Protein AF-A0AA43A3B2-F1 (afdb_monomer)

Radius of gyration: 17.25 Å; Cα contacts (8 Å, |Δi|>4): 332; chains: 1; bounding box: 50×29×42 Å

Mean predicted aligned error: 6.2 Å

Structure (mmCIF, N/CA/C/O backbone):
data_AF-A0AA43A3B2-F1
#
_entry.id   AF-A0AA43A3B2-F1
#
loop_
_atom_site.group_PDB
_atom_site.id
_atom_site.type_symbol
_atom_site.label_atom_id
_atom_site.label_alt_id
_atom_site.label_comp_id
_atom_site.label_asym_id
_atom_site.label_entity_id
_atom_site.label_seq_id
_atom_site.pdbx_PDB_ins_code
_atom_site.Cartn_x
_atom_site.Cartn_y
_atom_site.Cartn_z
_atom_site.occupancy
_atom_site.B_iso_or_equiv
_atom_site.auth_seq_id
_atom_site.auth_comp_id
_atom_site.auth_asym_id
_atom_site.auth_atom_id
_atom_site.pdbx_PDB_model_num
ATOM 1 N N . LYS A 1 1 ? -29.083 -16.535 8.746 1.00 49.34 1 LYS A N 1
ATOM 2 C CA . LYS A 1 1 ? -28.218 -15.503 8.117 1.00 49.34 1 LYS A CA 1
ATOM 3 C C . LYS A 1 1 ? -28.732 -14.129 8.535 1.00 49.34 1 LYS A C 1
ATOM 5 O O . LYS A 1 1 ? -29.781 -13.732 8.054 1.00 49.34 1 LYS A O 1
ATOM 10 N N . THR A 1 2 ? -28.050 -13.430 9.438 1.00 56.34 2 THR A N 1
ATOM 11 C CA . THR A 1 2 ? -28.394 -12.053 9.823 1.00 56.34 2 THR A CA 1
ATOM 12 C C . THR A 1 2 ? -27.597 -11.095 8.936 1.00 56.34 2 THR A C 1
ATOM 14 O O . THR A 1 2 ? -26.404 -10.878 9.128 1.00 56.34 2 THR A O 1
ATOM 17 N N . GLY A 1 3 ? -28.214 -10.588 7.870 1.00 60.50 3 GLY A N 1
ATOM 18 C CA . GLY A 1 3 ? -27.597 -9.538 7.061 1.00 60.50 3 GLY A CA 1
ATOM 19 C C . GLY A 1 3 ? -27.751 -8.197 7.771 1.00 60.50 3 GLY A C 1
ATOM 20 O O . GLY A 1 3 ? -28.868 -7.704 7.878 1.00 60.50 3 GLY A O 1
ATOM 21 N N . LYS A 1 4 ? -26.659 -7.600 8.259 1.00 71.94 4 LYS A N 1
ATOM 22 C CA . LYS A 1 4 ? -26.672 -6.201 8.709 1.00 71.94 4 LYS A CA 1
ATOM 23 C C . LYS A 1 4 ? -26.619 -5.310 7.468 1.00 71.94 4 LYS A C 1
ATOM 25 O O . LYS A 1 4 ? -25.651 -5.386 6.712 1.00 71.94 4 LYS A O 1
ATOM 30 N N . LYS A 1 5 ? -27.653 -4.494 7.242 1.00 74.88 5 LYS A N 1
ATOM 31 C CA . LYS A 1 5 ? -27.629 -3.460 6.200 1.00 74.88 5 LYS A CA 1
ATOM 32 C C . LYS A 1 5 ? -26.581 -2.419 6.594 1.00 74.88 5 LYS A C 1
ATOM 34 O O . LYS A 1 5 ? -26.617 -1.908 7.711 1.00 74.88 5 LYS A O 1
ATOM 39 N N . VAL A 1 6 ? -25.650 -2.142 5.691 1.00 71.94 6 VAL A N 1
ATOM 40 C CA . VAL A 1 6 ? -24.691 -1.043 5.817 1.00 71.94 6 VAL A CA 1
ATOM 41 C C . VAL A 1 6 ? -25.064 -0.034 4.745 1.00 71.94 6 VAL A C 1
ATOM 43 O O . VAL A 1 6 ? -25.2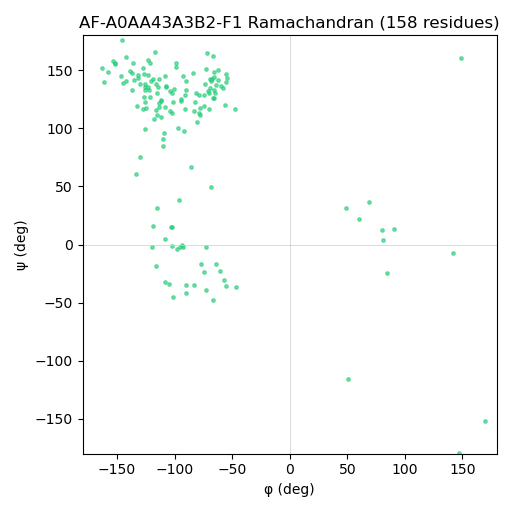08 -0.397 3.581 1.00 71.94 6 VAL A O 1
ATOM 46 N N . SER A 1 7 ? -25.296 1.205 5.157 1.00 77.31 7 SER A N 1
ATOM 47 C CA . SER A 1 7 ? -25.580 2.325 4.269 1.00 77.31 7 SER A CA 1
ATOM 48 C C . SER A 1 7 ? -24.520 3.386 4.478 1.00 77.31 7 SER A C 1
ATOM 50 O O . SER A 1 7 ? -24.104 3.640 5.608 1.00 77.31 7 SER A O 1
ATOM 52 N N . VAL A 1 8 ? -24.111 3.998 3.381 1.00 77.31 8 VAL A N 1
ATOM 53 C CA . VAL A 1 8 ? -23.229 5.153 3.394 1.00 77.31 8 VAL A CA 1
ATOM 54 C C . VAL A 1 8 ? -24.120 6.396 3.436 1.00 77.31 8 VAL A C 1
ATOM 56 O O . VAL A 1 8 ? -25.070 6.449 2.651 1.00 77.31 8 VAL A O 1
ATOM 59 N N . PRO A 1 9 ? -23.900 7.338 4.371 1.00 78.81 9 PRO A N 1
ATOM 60 C CA . PRO A 1 9 ? -24.652 8.587 4.404 1.00 78.81 9 PRO A CA 1
ATOM 61 C C . PRO A 1 9 ? -24.553 9.334 3.073 1.00 78.81 9 PRO A C 1
ATOM 63 O O . PRO A 1 9 ? -23.527 9.286 2.396 1.00 78.81 9 PRO A O 1
ATOM 66 N N . GLU A 1 10 ? -25.619 10.035 2.707 1.00 81.00 10 GLU A N 1
ATOM 67 C CA . GLU A 1 10 ? -25.630 10.880 1.516 1.00 81.00 10 GLU A CA 1
ATOM 68 C C . GLU A 1 10 ? -24.542 11.967 1.625 1.00 81.00 10 GLU A C 1
ATOM 70 O O . GLU A 1 10 ? -24.336 12.539 2.696 1.00 81.00 10 GLU A O 1
ATOM 75 N N . GLY A 1 11 ? -23.801 12.203 0.538 1.00 79.44 11 GLY A N 1
ATOM 76 C CA . GLY A 1 11 ? -22.656 13.125 0.521 1.00 79.44 11 GLY A CA 1
ATOM 77 C C . GLY A 1 11 ? -21.339 12.554 1.065 1.00 79.44 11 GLY A C 1
ATOM 78 O O . GLY A 1 11 ? -20.353 13.284 1.132 1.00 79.44 11 GLY A O 1
ATOM 79 N N . PHE A 1 12 ? -21.291 11.270 1.437 1.00 80.12 12 PHE A N 1
ATOM 80 C CA . PHE A 1 12 ? -20.046 10.583 1.782 1.00 80.12 12 PHE A CA 1
ATOM 81 C C . PHE A 1 12 ? -19.575 9.704 0.619 1.00 80.12 12 PHE A C 1
ATOM 83 O O . PHE A 1 12 ? -20.290 8.796 0.196 1.00 80.12 12 PHE A O 1
ATOM 90 N N . GLU A 1 13 ? -18.355 9.938 0.135 1.00 83.44 13 GLU A N 1
ATOM 91 C CA . GLU A 1 13 ? -17.697 9.085 -0.858 1.00 83.44 13 GLU A CA 1
ATOM 92 C C . GLU A 1 13 ? -16.750 8.110 -0.142 1.00 83.44 13 GLU A C 1
ATOM 94 O O . GLU A 1 13 ? -15.662 8.496 0.293 1.00 83.44 13 GLU A O 1
ATOM 99 N N . PRO A 1 14 ? -17.155 6.844 0.059 1.00 86.19 14 PRO A N 1
ATOM 100 C CA . PRO A 1 14 ? -16.329 5.882 0.765 1.00 86.19 14 PRO A CA 1
ATOM 101 C C . PRO A 1 14 ? -15.170 5.444 -0.133 1.00 86.19 14 PRO A C 1
ATOM 103 O O . PRO A 1 14 ? -15.372 5.123 -1.301 1.00 86.19 14 PRO A O 1
ATOM 106 N N . LEU A 1 15 ? -13.970 5.327 0.437 1.00 87.25 15 LEU A N 1
ATOM 107 C CA . LEU A 1 15 ? -12.845 4.711 -0.275 1.00 87.25 15 LEU A CA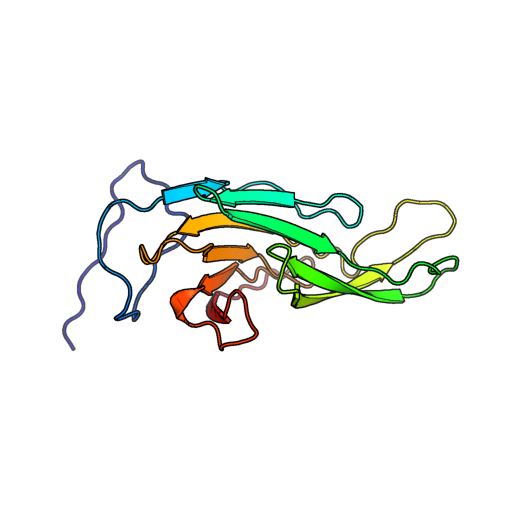 1
ATOM 108 C C . LEU A 1 15 ? -13.097 3.217 -0.503 1.00 87.25 15 LEU A C 1
ATOM 110 O O . LEU A 1 15 ? -12.927 2.710 -1.607 1.00 87.25 15 LEU A O 1
ATOM 114 N N . VAL A 1 16 ? -13.519 2.511 0.551 1.00 88.75 16 VAL A N 1
ATOM 115 C CA . VAL A 1 16 ? -13.819 1.074 0.539 1.00 88.75 16 VAL A CA 1
ATOM 116 C C . VAL A 1 16 ? -14.881 0.724 1.578 1.00 88.75 16 VAL A C 1
ATOM 118 O O . VAL A 1 16 ? -15.032 1.401 2.595 1.00 88.75 16 VAL A O 1
ATOM 121 N N . LEU A 1 17 ? -15.586 -0.386 1.348 1.00 89.31 17 LEU A N 1
ATOM 122 C CA . LEU A 1 17 ? -16.454 -1.028 2.333 1.00 89.31 17 LEU A CA 1
ATOM 123 C C . LEU A 1 17 ? -15.842 -2.367 2.743 1.00 89.31 17 LEU A C 1
ATOM 125 O O . LEU A 1 17 ? -15.599 -3.230 1.901 1.00 89.31 17 LEU A O 1
ATOM 129 N N . LEU A 1 18 ? -15.612 -2.548 4.042 1.00 89.88 18 LEU A N 1
ATOM 130 C CA . LEU A 1 18 ? -14.961 -3.738 4.588 1.00 89.88 18 LEU A CA 1
ATOM 131 C C . LEU A 1 18 ? -15.956 -4.615 5.346 1.00 89.88 18 LEU A C 1
ATOM 133 O O . LEU A 1 18 ? -16.868 -4.132 6.020 1.00 89.88 18 LEU A O 1
ATOM 137 N N . ARG A 1 19 ? -15.766 -5.934 5.257 1.00 87.94 19 ARG A N 1
ATOM 138 C CA . ARG A 1 19 ? -16.566 -6.928 5.976 1.00 87.94 19 ARG A CA 1
ATOM 139 C C . ARG A 1 19 ? -15.707 -8.133 6.338 1.00 87.94 19 ARG A C 1
ATOM 141 O O . ARG A 1 19 ? -14.896 -8.569 5.535 1.00 87.94 19 ARG A O 1
ATOM 148 N N . GLY A 1 20 ? -15.980 -8.726 7.501 1.00 87.44 20 GLY A N 1
ATOM 149 C CA . GLY A 1 20 ? -15.433 -10.037 7.873 1.00 87.44 20 GLY A CA 1
ATOM 150 C C . GLY A 1 20 ? -14.106 -9.994 8.625 1.00 87.44 20 GLY A C 1
ATOM 151 O O . GLY A 1 20 ? -13.483 -11.035 8.780 1.00 87.44 20 GLY A O 1
ATOM 152 N N . PHE A 1 21 ? -13.700 -8.825 9.118 1.00 90.00 21 PHE A N 1
ATOM 153 C CA . PHE A 1 21 ? -12.494 -8.662 9.925 1.00 90.00 21 PHE A CA 1
ATOM 154 C C . PHE A 1 21 ? -12.858 -8.541 11.402 1.00 90.00 21 PHE A C 1
ATOM 156 O O . PHE A 1 21 ? -13.490 -7.566 11.799 1.00 90.00 21 PHE A O 1
ATOM 163 N N . SER A 1 22 ? -12.481 -9.531 12.210 1.00 89.88 22 SER A N 1
ATOM 164 C CA . SER A 1 22 ? -12.737 -9.533 13.658 1.00 89.88 22 SER A CA 1
ATOM 165 C C . SER A 1 22 ? -11.823 -8.584 14.431 1.00 89.88 22 SER A C 1
ATOM 167 O O . SER A 1 22 ? -12.174 -8.165 15.526 1.00 89.88 22 SER A O 1
ATOM 169 N N . GLN A 1 23 ? -10.659 -8.257 13.870 1.00 87.56 23 GLN A N 1
ATOM 170 C CA . GLN A 1 23 ? -9.707 -7.304 14.435 1.00 87.56 23 GLN A CA 1
ATOM 171 C C . GLN A 1 23 ? -10.124 -5.840 14.220 1.00 87.56 23 GLN A C 1
ATOM 173 O O . GLN A 1 23 ? -9.631 -4.961 14.914 1.00 87.56 23 GLN A O 1
ATOM 178 N N . LEU A 1 24 ? -11.050 -5.567 13.291 1.00 92.50 24 LEU A N 1
ATOM 179 C CA . LEU A 1 24 ? -11.519 -4.209 13.019 1.00 92.50 24 LEU A CA 1
ATOM 180 C C . LEU A 1 24 ? -12.721 -3.861 13.892 1.00 92.50 24 LEU A C 1
ATOM 182 O O . LEU A 1 24 ? -13.703 -4.602 13.954 1.00 92.50 24 LEU A O 1
ATOM 186 N N . SER A 1 25 ? -12.670 -2.679 14.501 1.00 91.00 25 SER A N 1
ATOM 187 C CA . SER A 1 25 ? -13.763 -2.131 15.307 1.00 91.00 25 SER A CA 1
ATOM 188 C C . SER A 1 25 ? -14.199 -0.759 14.782 1.00 91.00 25 SER A C 1
ATOM 190 O O . SER A 1 25 ? -13.332 0.082 14.518 1.00 91.00 25 SER A O 1
ATOM 192 N N . PRO A 1 26 ? -15.516 -0.487 14.663 1.00 89.31 26 PRO A N 1
ATOM 193 C CA . PRO A 1 26 ? -16.016 0.814 14.222 1.00 89.31 26 PRO A CA 1
ATOM 194 C C . PRO A 1 26 ? -15.469 1.977 15.057 1.00 89.31 26 PRO A C 1
ATOM 196 O O . PRO A 1 26 ? -15.320 1.853 16.270 1.00 89.31 26 PRO A O 1
ATOM 199 N N . GLY A 1 27 ? -15.208 3.111 14.408 1.00 89.81 27 GLY A N 1
ATOM 200 C CA . GLY A 1 27 ? -14.739 4.339 15.052 1.00 89.81 27 GLY A CA 1
ATOM 201 C C . GLY A 1 27 ? -13.794 5.137 14.149 1.00 89.81 27 GLY A C 1
ATOM 202 O O . GLY A 1 27 ? -13.511 4.691 13.034 1.00 89.81 27 GLY A O 1
ATOM 203 N N . PRO A 1 28 ? -13.282 6.287 14.617 1.00 91.38 28 PRO A N 1
ATOM 204 C CA . PRO A 1 28 ? -12.282 7.057 13.884 1.00 91.38 28 PRO A CA 1
ATOM 205 C C . PRO A 1 28 ? -10.998 6.242 13.697 1.00 91.38 28 PRO A C 1
ATOM 207 O O . PRO A 1 28 ? -10.674 5.383 14.522 1.00 91.38 28 PRO A O 1
ATOM 210 N N . VAL A 1 29 ? -10.286 6.504 12.608 1.00 93.31 29 VAL A N 1
ATOM 211 C CA . VAL A 1 29 ? -9.005 5.868 12.276 1.00 93.31 29 VAL A CA 1
ATOM 212 C C . VAL A 1 29 ? -8.012 6.946 11.883 1.00 93.31 29 VAL A C 1
ATOM 214 O O . VAL A 1 29 ? -8.402 7.972 11.315 1.00 93.31 29 VAL A O 1
ATOM 217 N N . LEU A 1 30 ? -6.740 6.738 12.207 1.00 94.88 30 LEU A N 1
ATOM 218 C CA . LEU A 1 30 ? -5.692 7.685 11.852 1.00 94.88 30 LEU A CA 1
ATOM 219 C C . LEU A 1 30 ? -5.414 7.562 10.354 1.00 94.88 30 LEU A C 1
ATOM 221 O O . LEU A 1 30 ? -5.214 6.466 9.843 1.00 94.88 30 LEU A O 1
ATOM 225 N N . THR A 1 31 ? -5.432 8.686 9.643 1.00 94.31 31 THR A N 1
ATOM 226 C CA . THR A 1 31 ? -5.126 8.764 8.211 1.00 94.31 31 THR A CA 1
ATOM 227 C C . THR A 1 31 ? -3.960 9.715 8.020 1.00 94.31 31 THR A C 1
ATOM 229 O O . THR A 1 31 ? -4.027 10.858 8.464 1.00 94.31 31 THR A O 1
ATOM 232 N N . ILE A 1 32 ? -2.916 9.253 7.336 1.00 94.38 32 ILE A N 1
ATOM 233 C CA . ILE A 1 32 ? -1.705 10.041 7.061 1.00 94.38 32 ILE A CA 1
ATOM 234 C C . ILE A 1 32 ? -1.504 10.300 5.563 1.00 94.38 32 ILE A C 1
ATOM 236 O O . ILE A 1 32 ? -0.790 11.224 5.184 1.00 94.38 32 ILE A O 1
ATOM 240 N N . ALA A 1 33 ? -2.163 9.522 4.699 1.00 88.81 33 ALA A N 1
ATOM 241 C CA . ALA A 1 33 ? -2.290 9.821 3.278 1.00 88.81 33 ALA A CA 1
ATOM 242 C C . ALA A 1 33 ? -3.661 9.376 2.749 1.00 88.81 33 ALA A C 1
ATOM 244 O O . ALA A 1 33 ? -4.158 8.303 3.091 1.00 88.81 33 ALA A O 1
ATOM 245 N N . SER A 1 34 ? -4.256 10.204 1.896 1.00 74.31 34 SER A N 1
ATOM 246 C CA . SER A 1 34 ? -5.552 9.993 1.241 1.00 74.31 34 SER A CA 1
ATOM 247 C C . SER A 1 34 ? -5.361 9.908 -0.292 1.00 74.31 34 SER A C 1
ATOM 249 O O . SER A 1 34 ? -4.255 10.184 -0.771 1.00 74.31 34 SER A O 1
ATOM 251 N N . PRO A 1 35 ? -6.353 9.427 -1.071 1.00 76.12 35 PRO A N 1
ATOM 252 C CA . PRO A 1 35 ? -6.105 8.872 -2.402 1.00 76.12 35 PRO A CA 1
ATOM 253 C C . PRO A 1 35 ? -5.609 9.911 -3.401 1.00 76.12 35 PRO A C 1
ATOM 255 O O . PRO A 1 35 ? -6.046 11.060 -3.399 1.00 76.12 35 PRO A O 1
ATOM 258 N N . GLY A 1 36 ? -4.776 9.456 -4.338 1.00 68.06 36 GLY A N 1
ATOM 259 C CA . GLY A 1 36 ? -4.572 10.174 -5.599 1.00 68.06 36 GLY A CA 1
ATOM 260 C C . GLY A 1 36 ? -3.148 10.188 -6.131 1.00 68.06 36 GLY A C 1
ATOM 261 O O . GLY A 1 36 ? -2.944 10.616 -7.266 1.00 68.06 36 GLY A O 1
ATOM 262 N N . GLU A 1 37 ? -2.161 9.700 -5.377 1.00 78.56 37 GLU A N 1
ATOM 263 C CA . GLU A 1 37 ? -0.782 9.683 -5.864 1.00 78.56 37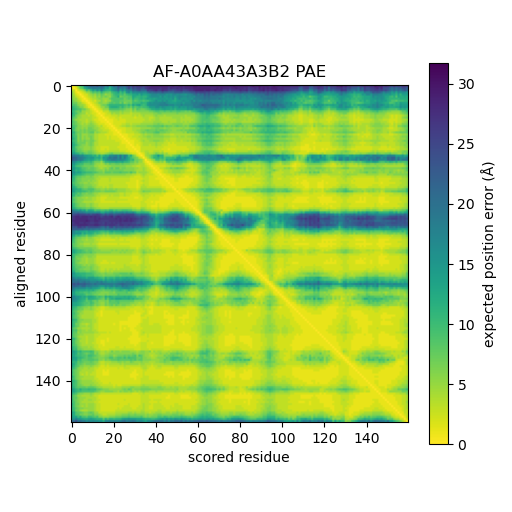 GLU A CA 1
ATOM 264 C C . GLU A 1 37 ? -0.465 8.364 -6.578 1.00 78.56 37 GLU A C 1
ATOM 266 O O . GLU A 1 37 ? -0.502 7.276 -5.994 1.00 78.56 37 GLU A O 1
ATOM 271 N N . SER A 1 38 ? -0.162 8.477 -7.874 1.00 85.56 38 SER A N 1
ATOM 272 C CA . SER A 1 38 ? 0.401 7.368 -8.644 1.00 85.56 38 SER A CA 1
ATOM 273 C C . SER A 1 38 ? 1.819 7.104 -8.167 1.00 85.56 38 SER A C 1
ATOM 275 O O . SER A 1 38 ? 2.606 8.037 -7.995 1.00 85.56 38 SER A O 1
ATOM 277 N N . LEU A 1 39 ? 2.144 5.832 -7.960 1.00 89.12 39 LEU A N 1
ATOM 278 C CA . LEU A 1 39 ? 3.498 5.437 -7.619 1.00 89.12 39 LEU A CA 1
ATOM 279 C C . LEU A 1 39 ? 4.384 5.611 -8.849 1.00 89.12 39 LEU A C 1
ATOM 281 O O . LEU A 1 39 ? 4.030 5.208 -9.956 1.00 89.12 39 LEU A O 1
ATOM 285 N N . ASN A 1 40 ? 5.534 6.246 -8.651 1.00 85.31 40 ASN A N 1
ATOM 286 C CA . ASN A 1 40 ? 6.485 6.527 -9.712 1.00 85.31 40 ASN A CA 1
ATOM 287 C C . ASN A 1 40 ? 7.771 5.748 -9.452 1.00 85.31 40 ASN A C 1
ATOM 289 O O . ASN A 1 40 ? 8.290 5.744 -8.340 1.00 85.31 40 ASN A O 1
ATOM 293 N N . ILE A 1 41 ? 8.305 5.137 -10.503 1.00 87.06 41 ILE A N 1
ATOM 294 C CA . ILE A 1 41 ? 9.507 4.298 -10.464 1.00 87.06 41 ILE A CA 1
ATOM 295 C C . ILE A 1 41 ? 10.707 5.042 -9.860 1.00 87.06 41 ILE A C 1
ATOM 297 O O . ILE A 1 41 ? 11.504 4.461 -9.135 1.00 87.06 41 ILE A O 1
ATOM 301 N N . MET A 1 42 ? 10.811 6.346 -10.122 1.00 83.19 42 MET A N 1
ATOM 302 C CA . MET A 1 42 ? 11.939 7.188 -9.721 1.00 83.19 42 MET A CA 1
ATOM 303 C C . MET A 1 42 ? 11.689 7.981 -8.436 1.00 83.19 42 MET A C 1
ATOM 305 O O . MET A 1 42 ? 12.574 8.712 -7.993 1.00 83.19 42 MET A O 1
ATOM 309 N N . ARG A 1 43 ? 10.482 7.909 -7.860 1.00 88.50 43 ARG A N 1
ATOM 310 C CA . ARG A 1 43 ? 10.112 8.702 -6.685 1.00 88.50 43 ARG A CA 1
ATOM 311 C C . ARG A 1 43 ? 9.571 7.800 -5.593 1.00 88.50 43 ARG A C 1
ATOM 313 O O . ARG A 1 43 ? 8.504 7.208 -5.729 1.00 88.50 43 ARG A O 1
ATOM 320 N N . SER A 1 44 ? 10.288 7.773 -4.482 1.00 92.88 44 SER A N 1
ATOM 321 C CA . SER A 1 44 ? 9.817 7.138 -3.266 1.00 92.88 44 SER A CA 1
ATOM 322 C C . SER A 1 44 ? 8.710 7.959 -2.598 1.00 92.88 44 SER A C 1
ATOM 324 O O . SER A 1 44 ? 8.640 9.188 -2.717 1.00 92.88 44 SER A O 1
ATOM 326 N N . LYS A 1 45 ? 7.831 7.263 -1.881 1.00 94.94 45 LYS A N 1
ATOM 327 C CA . LYS A 1 45 ? 6.775 7.838 -1.057 1.00 94.94 45 LYS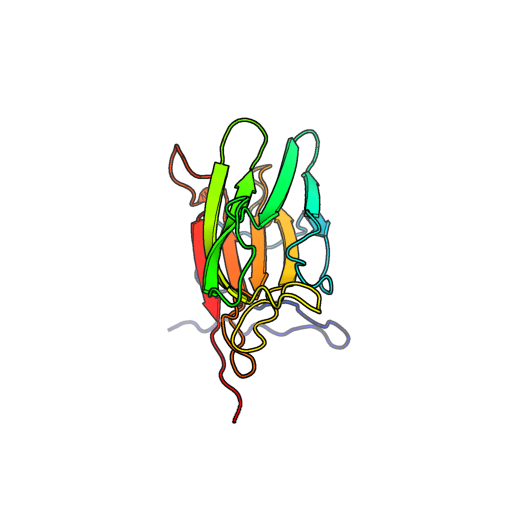 A CA 1
ATOM 328 C C . LYS A 1 45 ? 7.070 7.532 0.404 1.00 94.94 45 LYS A C 1
ATOM 330 O O . LYS A 1 45 ? 7.103 6.370 0.800 1.00 94.94 45 LYS A O 1
ATOM 335 N N . SER A 1 46 ? 7.265 8.579 1.196 1.00 95.50 46 SER A N 1
ATOM 336 C CA . SER A 1 46 ? 7.444 8.453 2.642 1.00 95.50 46 SER A CA 1
ATOM 337 C C . SER A 1 46 ? 6.115 8.593 3.374 1.00 95.50 46 SER A C 1
ATOM 339 O O . SER A 1 46 ? 5.263 9.398 2.985 1.00 95.50 46 SER A O 1
ATOM 341 N N . PHE A 1 47 ? 5.975 7.848 4.463 1.00 96.19 47 PHE A N 1
ATOM 342 C CA . PHE A 1 47 ? 4.873 7.948 5.407 1.00 96.19 47 PHE A CA 1
ATOM 343 C C . PHE A 1 47 ? 5.439 8.153 6.808 1.00 96.19 47 PHE A C 1
ATOM 345 O O . PHE A 1 47 ? 6.384 7.469 7.192 1.00 96.19 47 PHE A O 1
ATOM 352 N N . LEU A 1 48 ? 4.854 9.080 7.560 1.00 96.69 48 LEU A N 1
ATOM 353 C CA . LEU A 1 48 ? 5.148 9.274 8.973 1.00 96.69 48 LEU A CA 1
ATOM 354 C C . LEU A 1 48 ? 3.873 8.961 9.754 1.00 96.69 48 LEU A C 1
ATOM 356 O O . LEU A 1 48 ? 2.860 9.635 9.560 1.00 96.69 48 LEU A O 1
ATOM 360 N N . LEU A 1 49 ? 3.922 7.916 10.574 1.00 96.06 49 LEU A N 1
ATOM 361 C CA . LEU A 1 49 ? 2.848 7.516 11.477 1.00 96.06 49 LEU A CA 1
ATOM 362 C C . LEU A 1 49 ? 3.391 7.622 12.900 1.00 96.06 49 LEU A C 1
ATOM 364 O O . LEU A 1 49 ? 4.260 6.838 13.286 1.00 96.06 49 LEU A O 1
ATOM 368 N N . ASP A 1 50 ? 2.916 8.620 13.640 1.00 91.19 50 ASP A N 1
ATOM 369 C CA . ASP A 1 50 ? 3.505 9.043 14.912 1.00 91.19 50 ASP A CA 1
ATOM 370 C C . ASP A 1 50 ? 5.026 9.269 14.766 1.00 91.19 50 ASP A C 1
ATOM 372 O O . ASP A 1 50 ? 5.451 10.124 13.990 1.00 91.19 50 ASP A O 1
ATOM 376 N N . GLU A 1 51 ? 5.846 8.478 15.460 1.00 91.44 5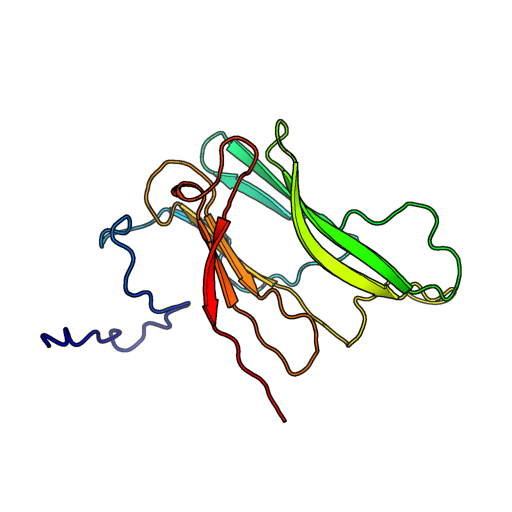1 GLU A N 1
ATOM 377 C CA . GLU A 1 51 ? 7.316 8.538 15.413 1.00 91.44 51 GLU A CA 1
ATOM 378 C C . GLU A 1 51 ? 7.933 7.533 14.416 1.00 91.44 51 GLU A C 1
ATOM 380 O O . GLU A 1 51 ? 9.153 7.467 14.254 1.00 91.44 51 GLU A O 1
ATOM 385 N N . SER A 1 52 ? 7.109 6.715 13.750 1.00 95.50 52 SER A N 1
ATOM 386 C CA . SER A 1 52 ? 7.567 5.676 12.823 1.00 95.50 52 SER A CA 1
ATOM 387 C C . SER A 1 52 ? 7.581 6.182 11.383 1.00 95.50 52 SER A C 1
ATOM 389 O O . SER A 1 52 ? 6.565 6.634 10.850 1.00 95.50 52 SER A O 1
ATOM 391 N N . SER A 1 53 ? 8.737 6.065 10.731 1.00 97.19 53 SER A N 1
ATOM 392 C CA . SER A 1 53 ? 8.919 6.425 9.325 1.00 97.19 53 SER A CA 1
ATOM 393 C C . SER A 1 53 ? 8.896 5.185 8.444 1.00 97.19 53 SER A C 1
ATOM 395 O O . SER A 1 53 ? 9.570 4.196 8.735 1.00 97.19 53 SER A O 1
ATOM 397 N N . TYR A 1 54 ? 8.157 5.262 7.343 1.00 98.12 54 TYR A N 1
ATOM 398 C CA . TYR A 1 54 ? 8.079 4.213 6.340 1.00 98.12 54 TYR A CA 1
ATOM 399 C C . TYR A 1 54 ? 8.401 4.764 4.957 1.00 98.12 54 TYR A C 1
ATOM 401 O O . TYR A 1 54 ? 8.050 5.899 4.629 1.00 98.12 54 TYR A O 1
ATOM 409 N N . LEU A 1 55 ? 9.023 3.938 4.121 1.00 97.62 55 LEU A N 1
ATOM 410 C CA . LEU A 1 55 ? 9.373 4.272 2.747 1.00 97.62 55 LEU A CA 1
ATOM 411 C C . LEU A 1 55 ? 8.808 3.228 1.788 1.00 97.62 55 LEU A C 1
ATOM 413 O O . LEU A 1 55 ? 9.116 2.043 1.911 1.00 97.62 55 LEU A O 1
ATOM 417 N N . LEU A 1 56 ? 8.004 3.687 0.832 1.00 97.44 56 LEU A N 1
ATOM 418 C CA . LEU A 1 56 ? 7.464 2.901 -0.270 1.00 97.44 56 LEU A CA 1
ATOM 419 C C . LEU A 1 56 ? 8.147 3.324 -1.572 1.00 97.44 56 LEU A C 1
ATOM 421 O O . LEU A 1 56 ? 8.058 4.483 -1.975 1.00 97.44 56 LEU A O 1
ATOM 425 N N . GLU A 1 57 ? 8.842 2.407 -2.233 1.00 95.38 57 GLU A N 1
ATOM 426 C CA . GLU A 1 57 ? 9.635 2.722 -3.424 1.00 95.38 57 GLU A CA 1
ATOM 427 C C . GLU A 1 57 ? 9.794 1.523 -4.357 1.00 95.38 57 GLU A C 1
ATOM 429 O O . GLU A 1 57 ? 9.699 0.371 -3.934 1.00 95.38 57 GLU A O 1
ATOM 434 N N . PHE A 1 58 ? 10.074 1.792 -5.630 1.00 93.31 58 PHE A N 1
ATOM 435 C CA . PHE A 1 58 ? 10.553 0.764 -6.547 1.00 93.31 58 PHE A CA 1
ATOM 436 C C . PHE A 1 58 ? 12.057 0.569 -6.360 1.00 93.31 58 PHE A C 1
ATOM 438 O O . PHE A 1 58 ? 12.823 1.532 -6.386 1.00 93.31 58 PHE A O 1
ATOM 445 N N . LYS A 1 59 ? 12.496 -0.683 -6.208 1.00 91.38 59 LYS A N 1
ATOM 446 C CA . LYS A 1 59 ? 13.919 -1.044 -6.212 1.00 91.38 59 LYS A CA 1
ATOM 447 C C . LYS A 1 59 ? 14.265 -1.816 -7.475 1.00 91.38 59 LYS A C 1
ATOM 449 O O . LYS A 1 59 ? 14.194 -3.037 -7.496 1.00 91.38 59 LYS A O 1
ATOM 454 N N . CYS A 1 60 ? 14.664 -1.093 -8.514 1.00 84.56 60 CYS A N 1
ATOM 455 C CA . CYS A 1 60 ? 15.200 -1.681 -9.739 1.00 84.56 60 CYS A CA 1
ATOM 456 C C . CYS A 1 60 ? 16.698 -1.985 -9.607 1.00 84.56 60 CYS A C 1
ATOM 458 O O . CYS A 1 60 ? 17.426 -1.246 -8.941 1.00 84.56 60 CYS A O 1
ATOM 460 N N . ALA A 1 61 ? 17.174 -3.039 -10.273 1.00 74.38 61 ALA A N 1
ATOM 461 C CA . ALA A 1 61 ? 18.608 -3.252 -10.456 1.00 74.38 61 ALA A CA 1
ATOM 462 C C . ALA A 1 61 ? 19.216 -2.088 -11.268 1.00 74.38 61 ALA A C 1
ATOM 464 O O . ALA A 1 61 ? 18.590 -1.571 -12.190 1.00 74.38 61 ALA A O 1
ATOM 465 N N . ALA A 1 62 ? 20.427 -1.654 -10.908 1.00 59.56 62 ALA A N 1
ATOM 466 C CA . ALA A 1 62 ? 21.030 -0.403 -11.382 1.00 59.56 62 ALA A CA 1
ATOM 467 C C . ALA A 1 62 ? 21.502 -0.407 -12.856 1.00 59.56 62 ALA A C 1
ATOM 469 O O . ALA A 1 62 ? 21.969 0.619 -13.341 1.00 59.56 62 ALA A O 1
ATOM 470 N N . GLU A 1 63 ? 21.376 -1.525 -13.574 1.00 55.75 63 GLU A N 1
ATOM 471 C CA . GLU A 1 63 ? 22.012 -1.749 -14.885 1.00 55.75 63 GLU A CA 1
ATOM 472 C C . GLU A 1 63 ? 21.019 -1.902 -16.048 1.00 55.75 63 GLU A C 1
ATOM 474 O O . GLU A 1 63 ? 21.292 -2.583 -17.029 1.00 55.75 63 GLU A O 1
ATOM 479 N N . LEU A 1 64 ? 19.860 -1.246 -15.984 1.00 57.53 64 LEU A N 1
ATOM 480 C CA . LEU A 1 64 ? 18.861 -1.312 -17.058 1.00 57.53 64 LEU A CA 1
ATOM 481 C C . LEU A 1 64 ? 19.153 -0.264 -18.142 1.00 57.53 64 LEU A C 1
ATOM 483 O O . LEU A 1 64 ? 18.428 0.719 -18.301 1.00 57.53 64 LEU A O 1
ATOM 487 N N . ILE A 1 65 ? 20.267 -0.448 -18.859 1.00 51.88 65 ILE A N 1
ATOM 488 C CA . ILE A 1 65 ? 20.623 0.335 -20.049 1.00 51.88 65 ILE A CA 1
ATOM 489 C C . ILE A 1 65 ? 20.489 -0.576 -21.272 1.00 51.88 65 ILE A C 1
ATOM 491 O O . ILE A 1 65 ? 21.401 -1.317 -21.619 1.00 51.88 65 ILE A O 1
ATOM 495 N N . GLY A 1 66 ? 19.338 -0.509 -21.935 1.00 55.59 66 GLY A N 1
ATOM 496 C CA . GLY A 1 66 ? 18.991 -1.371 -23.066 1.00 55.59 66 GLY A CA 1
ATOM 497 C C . GLY A 1 66 ? 17.486 -1.610 -23.087 1.00 55.59 66 GLY A C 1
ATOM 498 O O . GLY A 1 66 ? 16.832 -1.379 -22.078 1.00 55.59 66 GLY A O 1
ATOM 499 N N . GLN A 1 67 ? 16.922 -2.032 -24.223 1.00 57.84 67 GLN A N 1
ATOM 500 C CA . GLN A 1 67 ? 15.487 -2.339 -24.390 1.00 57.84 67 GLN A CA 1
ATOM 501 C C . GLN A 1 67 ? 15.065 -3.599 -23.603 1.00 57.84 67 GLN A C 1
ATOM 503 O O . GLN A 1 67 ? 14.461 -4.516 -24.154 1.00 57.84 67 GLN A O 1
ATOM 508 N N . GLU A 1 68 ? 15.423 -3.685 -22.328 1.00 65.44 68 GLU A N 1
ATOM 509 C CA . GLU A 1 68 ? 15.201 -4.846 -21.483 1.00 65.44 68 GLU A CA 1
ATOM 510 C C . GLU A 1 68 ? 14.030 -4.584 -20.538 1.00 65.44 68 GLU A C 1
ATOM 512 O O . GLU A 1 68 ? 13.907 -3.523 -19.918 1.00 65.44 68 GLU A O 1
ATOM 517 N N . LEU A 1 69 ? 13.131 -5.564 -20.477 1.00 72.25 69 LEU A N 1
ATOM 518 C CA . LEU A 1 69 ? 12.136 -5.668 -19.422 1.00 72.25 69 LEU A CA 1
ATOM 519 C C . LEU A 1 69 ? 12.831 -6.238 -18.192 1.00 72.25 69 LEU A C 1
ATOM 521 O O . LEU A 1 69 ? 13.465 -7.289 -18.281 1.00 72.25 69 LEU A O 1
ATOM 525 N N . ALA A 1 70 ? 12.673 -5.577 -17.053 1.00 80.12 70 ALA A N 1
ATOM 526 C CA . ALA A 1 70 ? 13.141 -6.104 -15.780 1.00 80.12 70 ALA A CA 1
ATOM 527 C C . ALA A 1 70 ? 12.065 -6.002 -14.711 1.00 80.12 70 ALA A C 1
ATOM 529 O O . ALA A 1 70 ? 11.318 -5.024 -14.653 1.00 80.12 70 ALA A O 1
ATOM 530 N N . ASP A 1 71 ? 12.020 -7.009 -13.848 1.00 86.06 71 ASP A N 1
ATOM 531 C CA . ASP A 1 71 ? 11.123 -7.019 -12.705 1.00 86.06 71 ASP A CA 1
ATOM 532 C C . ASP A 1 71 ? 11.701 -6.139 -11.594 1.00 86.06 71 ASP A C 1
ATOM 534 O O . ASP A 1 71 ? 12.746 -6.433 -11.008 1.00 86.06 71 ASP A O 1
ATOM 538 N N . CYS A 1 72 ? 11.011 -5.038 -11.307 1.00 90.38 72 CYS A N 1
ATOM 539 C CA . CYS A 1 72 ? 11.328 -4.149 -10.203 1.00 90.38 72 CYS A CA 1
ATOM 540 C C . CYS A 1 72 ? 10.332 -4.359 -9.054 1.00 90.38 72 CYS A C 1
ATOM 542 O O . CYS A 1 72 ? 9.147 -4.032 -9.206 1.00 90.38 72 CYS A O 1
ATOM 544 N N . PRO A 1 73 ? 10.776 -4.842 -7.882 1.00 94.06 73 PRO A N 1
ATOM 545 C CA . PRO A 1 73 ? 9.922 -4.923 -6.706 1.00 94.06 73 PRO A CA 1
ATOM 546 C C . PRO A 1 73 ? 9.504 -3.532 -6.219 1.00 94.06 73 PRO A C 1
ATOM 548 O O . PRO A 1 73 ? 10.344 -2.665 -5.962 1.00 94.06 73 PRO A O 1
ATOM 551 N N . LEU A 1 74 ? 8.202 -3.353 -5.994 1.00 96.19 74 LEU A N 1
ATOM 552 C CA . LEU A 1 74 ? 7.672 -2.333 -5.096 1.00 96.19 74 LEU A CA 1
ATOM 553 C C . LEU A 1 74 ? 7.916 -2.794 -3.656 1.00 96.19 74 LEU A C 1
ATOM 555 O O . LEU A 1 74 ? 7.413 -3.841 -3.236 1.00 96.19 74 LEU A O 1
ATOM 559 N N . GLN A 1 75 ? 8.681 -2.023 -2.892 1.00 97.38 75 GLN A N 1
ATOM 560 C CA . GLN A 1 75 ? 9.105 -2.370 -1.542 1.00 97.38 75 GLN A CA 1
ATOM 561 C C . GLN A 1 75 ? 8.596 -1.365 -0.518 1.00 97.38 75 GLN A C 1
ATOM 563 O O . GLN A 1 75 ? 8.598 -0.164 -0.765 1.00 97.38 75 GLN A O 1
ATOM 568 N N . LEU A 1 76 ? 8.212 -1.876 0.649 1.00 98.44 76 LEU A N 1
ATOM 569 C CA . LEU A 1 76 ? 7.953 -1.106 1.857 1.00 98.44 76 LEU A CA 1
ATOM 570 C C . LEU A 1 76 ? 9.088 -1.348 2.853 1.00 98.44 76 LEU A C 1
ATOM 572 O O . LEU A 1 76 ? 9.482 -2.497 3.072 1.00 98.44 76 LEU A O 1
ATOM 576 N N . SER A 1 77 ? 9.586 -0.291 3.483 1.00 98.06 77 SER A N 1
ATOM 577 C CA . SER A 1 77 ? 10.566 -0.388 4.566 1.00 98.06 77 SER A CA 1
ATOM 578 C C . SER A 1 77 ? 10.236 0.536 5.734 1.00 98.06 77 SER A C 1
ATOM 580 O O . SER A 1 77 ? 9.540 1.526 5.538 1.00 98.06 77 SER A O 1
ATOM 582 N N . ASP A 1 78 ? 10.724 0.208 6.933 1.00 96.75 78 ASP A N 1
ATOM 583 C CA . ASP A 1 78 ? 10.624 1.030 8.160 1.00 96.75 78 ASP A CA 1
ATOM 584 C C . ASP A 1 78 ? 12.011 1.428 8.719 1.00 96.75 78 ASP A C 1
ATOM 586 O O . ASP A 1 78 ? 12.164 1.779 9.888 1.00 96.75 78 ASP A O 1
ATOM 590 N N . GLY A 1 79 ? 13.058 1.284 7.899 1.00 93.56 79 GLY A N 1
ATOM 591 C CA . GLY A 1 79 ? 14.463 1.444 8.290 1.00 93.56 79 GLY A CA 1
ATOM 592 C C . GLY A 1 79 ? 15.111 0.196 8.907 1.00 93.56 79 GLY A C 1
ATOM 593 O O . GLY A 1 79 ? 16.321 0.029 8.776 1.00 93.56 79 GLY A O 1
ATOM 594 N N . ASN A 1 80 ? 14.336 -0.717 9.500 1.00 94.62 80 ASN A N 1
ATOM 595 C CA . ASN A 1 80 ? 14.838 -1.964 10.098 1.00 94.62 80 ASN A CA 1
ATOM 596 C C . ASN A 1 80 ? 14.470 -3.207 9.277 1.00 94.62 80 ASN A C 1
ATOM 598 O O . ASN A 1 80 ? 15.199 -4.199 9.252 1.00 94.62 80 ASN A O 1
ATOM 602 N N . LYS A 1 81 ? 13.312 -3.171 8.622 1.00 96.88 81 LYS A N 1
ATOM 603 C CA . LYS A 1 81 ? 12.754 -4.235 7.796 1.00 96.88 81 LYS A CA 1
ATOM 604 C C . LYS A 1 81 ? 12.503 -3.705 6.400 1.00 96.88 81 LYS A C 1
ATOM 606 O O . LYS A 1 81 ? 12.095 -2.563 6.212 1.00 96.88 81 LYS A O 1
ATOM 611 N N . ILE A 1 82 ? 12.690 -4.588 5.428 1.00 97.44 82 ILE A N 1
ATOM 612 C CA . ILE A 1 82 ? 12.342 -4.360 4.030 1.00 97.44 82 ILE A CA 1
ATOM 613 C C . ILE A 1 82 ? 11.436 -5.507 3.594 1.00 97.44 82 ILE A C 1
ATOM 615 O O . ILE A 1 82 ? 11.714 -6.681 3.851 1.00 97.44 82 ILE A O 1
ATOM 619 N N . GLN A 1 83 ? 10.338 -5.168 2.933 1.00 97.88 83 GLN A N 1
ATOM 620 C CA . GLN A 1 83 ? 9.376 -6.115 2.401 1.00 97.88 83 GLN A CA 1
ATOM 621 C C . GLN A 1 83 ? 9.030 -5.750 0.959 1.00 97.88 83 GLN A C 1
ATOM 623 O O . GLN A 1 83 ? 8.425 -4.712 0.712 1.00 97.88 83 GLN A O 1
ATOM 628 N N . ALA A 1 84 ? 9.315 -6.653 0.020 1.00 97.06 84 ALA A N 1
ATOM 629 C CA . ALA A 1 84 ? 8.691 -6.615 -1.299 1.00 97.06 84 ALA A CA 1
ATOM 630 C C . ALA A 1 84 ? 7.180 -6.886 -1.178 1.00 97.06 84 ALA A C 1
ATOM 632 O O . ALA A 1 84 ? 6.764 -7.813 -0.469 1.00 97.06 84 ALA A O 1
ATOM 633 N N . LEU A 1 85 ? 6.378 -6.053 -1.840 1.00 97.00 85 LEU A N 1
ATOM 634 C CA . LEU A 1 85 ? 4.919 -6.139 -1.876 1.00 97.00 85 LEU A CA 1
ATOM 635 C C . LEU A 1 85 ? 4.420 -6.772 -3.175 1.00 97.00 85 LEU A C 1
ATOM 637 O O . LEU A 1 85 ? 3.526 -7.612 -3.131 1.00 97.00 85 LEU A O 1
ATOM 641 N N . GLN A 1 86 ? 4.984 -6.349 -4.307 1.00 95.06 86 GLN A N 1
ATOM 642 C CA . GLN A 1 86 ? 4.596 -6.775 -5.648 1.00 95.06 86 GLN A CA 1
ATOM 643 C C . GLN A 1 86 ? 5.735 -6.466 -6.622 1.00 95.06 86 GLN A C 1
ATOM 645 O O . GLN A 1 86 ? 6.330 -5.392 -6.535 1.00 95.06 86 GLN A O 1
ATOM 650 N N . ASP A 1 87 ? 5.994 -7.371 -7.559 1.00 92.62 87 ASP A N 1
ATOM 651 C CA . ASP A 1 87 ? 6.934 -7.140 -8.655 1.00 92.62 87 ASP A CA 1
ATOM 652 C C . ASP A 1 87 ? 6.213 -6.527 -9.853 1.00 92.62 87 ASP A C 1
ATOM 654 O O . ASP A 1 87 ? 5.070 -6.895 -10.156 1.00 92.62 87 ASP A O 1
ATOM 658 N N . TYR A 1 88 ? 6.888 -5.587 -10.513 1.00 91.38 88 TYR A N 1
ATOM 659 C CA . TYR A 1 88 ? 6.398 -4.914 -11.706 1.00 91.38 88 TYR A CA 1
ATOM 660 C C . TYR A 1 88 ? 7.422 -5.012 -12.831 1.00 91.38 88 TYR A C 1
ATOM 662 O O . TYR A 1 88 ? 8.559 -4.583 -12.629 1.00 91.38 88 TYR A O 1
ATOM 670 N N . PRO A 1 89 ? 7.030 -5.483 -14.024 1.00 88.50 89 PRO A N 1
ATOM 671 C CA . PRO A 1 89 ? 7.881 -5.368 -15.194 1.00 88.50 89 PRO A CA 1
ATOM 672 C C . PRO A 1 89 ? 8.019 -3.891 -15.564 1.00 88.50 89 PRO A C 1
ATOM 674 O O . PRO A 1 89 ? 7.021 -3.189 -15.743 1.00 88.50 89 PRO A O 1
ATOM 677 N N . ILE A 1 90 ? 9.250 -3.409 -15.684 1.00 86.88 90 ILE A N 1
ATOM 678 C CA . ILE A 1 90 ? 9.560 -2.036 -16.076 1.00 86.88 90 ILE A CA 1
ATOM 679 C C . ILE A 1 90 ? 10.292 -2.050 -17.408 1.00 86.88 90 ILE A C 1
ATOM 681 O O . ILE A 1 90 ? 11.256 -2.786 -17.606 1.00 86.88 90 ILE A O 1
ATOM 685 N N . TYR A 1 91 ? 9.806 -1.225 -18.330 1.00 83.62 91 TYR A N 1
ATOM 686 C CA . TYR A 1 91 ? 10.402 -0.993 -19.633 1.00 83.62 91 TYR A CA 1
ATOM 687 C C . TYR A 1 91 ? 11.311 0.238 -19.577 1.00 83.62 91 TYR A C 1
ATOM 689 O O . TYR A 1 91 ? 10.860 1.335 -19.230 1.00 83.62 91 TYR A O 1
ATOM 697 N N . HIS A 1 92 ? 12.583 0.053 -19.939 1.00 78.31 92 HIS A N 1
ATOM 698 C CA . HIS A 1 92 ? 13.617 1.091 -19.977 1.00 78.31 92 HIS A CA 1
ATOM 699 C C . HIS A 1 92 ? 14.019 1.422 -21.427 1.00 78.31 92 HIS A C 1
ATOM 701 O O . HIS A 1 92 ? 14.987 0.882 -21.957 1.00 78.31 92 HIS A O 1
ATOM 707 N N . PRO A 1 93 ? 13.293 2.312 -22.118 1.00 71.88 93 PRO A N 1
ATOM 708 C CA . PRO A 1 93 ? 13.693 2.749 -23.450 1.00 71.88 93 PRO A CA 1
ATOM 709 C C . PRO A 1 93 ? 14.973 3.593 -23.387 1.00 71.88 93 PRO A C 1
ATOM 711 O O . PRO A 1 93 ? 15.119 4.459 -22.529 1.00 71.88 93 PRO A O 1
ATOM 714 N N . SER A 1 94 ? 15.873 3.417 -24.357 1.00 69.88 94 SER A N 1
ATOM 715 C CA . SER A 1 94 ? 17.124 4.190 -24.446 1.00 69.88 94 SER A CA 1
ATOM 716 C C . SER A 1 94 ? 16.916 5.695 -24.668 1.00 69.88 94 SER A C 1
ATOM 718 O O . SER A 1 94 ? 17.836 6.483 -24.466 1.00 69.88 94 SER A O 1
ATOM 720 N N . THR A 1 95 ? 15.718 6.105 -25.094 1.00 69.94 95 THR A N 1
ATOM 721 C CA . THR A 1 95 ? 15.400 7.479 -25.510 1.00 69.94 95 THR A CA 1
ATOM 722 C C . THR A 1 95 ? 14.302 8.147 -24.681 1.00 69.94 95 THR A C 1
ATOM 724 O O . THR A 1 95 ? 13.958 9.296 -24.955 1.00 69.94 95 THR A O 1
ATOM 727 N N . SER A 1 96 ? 13.703 7.463 -23.702 1.00 72.62 96 SER A N 1
ATOM 728 C CA . SER A 1 96 ? 12.615 8.025 -22.890 1.00 72.62 96 SER A CA 1
ATOM 729 C C . SER A 1 96 ? 12.649 7.537 -21.44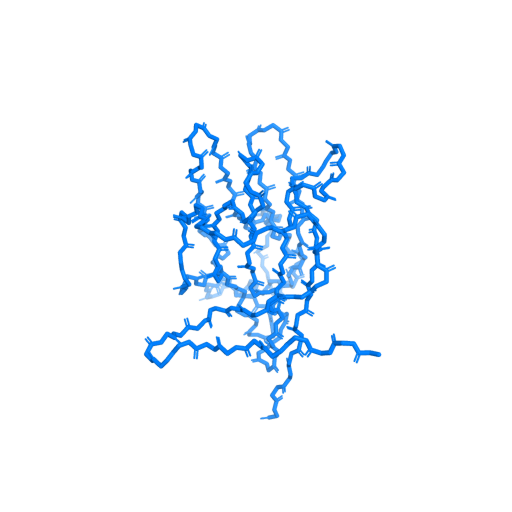0 1.00 72.62 96 SER A C 1
ATOM 731 O O . SER A 1 96 ? 13.523 6.777 -21.034 1.00 72.62 96 SER A O 1
ATOM 733 N N . LYS A 1 97 ? 11.743 8.065 -20.609 1.00 78.75 97 LYS A N 1
ATOM 734 C CA . LYS A 1 97 ? 11.660 7.695 -19.192 1.00 78.75 97 LYS A CA 1
ATOM 735 C C . LYS A 1 97 ? 11.196 6.247 -19.049 1.00 78.75 97 LYS A C 1
ATOM 737 O O . LYS A 1 97 ? 10.308 5.815 -19.782 1.00 78.75 97 LYS A O 1
ATOM 742 N N . ALA A 1 98 ? 11.758 5.551 -18.063 1.00 81.75 98 ALA A N 1
ATOM 743 C CA . ALA A 1 98 ? 11.297 4.230 -17.662 1.00 81.75 98 ALA A CA 1
ATOM 744 C C . ALA A 1 98 ? 9.804 4.260 -17.313 1.00 81.75 98 ALA A C 1
ATOM 746 O O . ALA A 1 98 ? 9.322 5.213 -16.691 1.00 81.75 98 ALA A O 1
ATOM 747 N N . THR A 1 99 ? 9.085 3.220 -17.717 1.00 85.69 99 THR A N 1
ATOM 748 C CA . THR A 1 99 ? 7.641 3.086 -17.517 1.00 85.69 99 THR A CA 1
ATOM 749 C C . THR A 1 99 ? 7.304 1.674 -17.079 1.00 85.69 99 THR A C 1
ATOM 751 O O . THR A 1 99 ? 7.966 0.717 -17.471 1.00 85.69 99 THR A O 1
ATOM 754 N N . ILE A 1 100 ? 6.266 1.540 -16.261 1.00 86.88 100 ILE A N 1
ATOM 755 C CA . ILE A 1 100 ? 5.760 0.229 -15.874 1.00 86.88 100 ILE A CA 1
ATOM 756 C C . ILE A 1 100 ? 5.095 -0.372 -17.116 1.00 86.88 100 ILE A C 1
ATOM 758 O O . ILE A 1 100 ? 4.337 0.307 -17.811 1.00 86.88 100 ILE A O 1
ATOM 762 N N . ALA A 1 101 ? 5.432 -1.616 -17.446 1.00 84.31 101 ALA A N 1
ATOM 763 C CA . ALA A 1 101 ? 4.904 -2.275 -18.629 1.00 84.31 101 ALA A CA 1
ATOM 764 C C . ALA A 1 101 ? 3.391 -2.520 -18.503 1.00 84.31 101 ALA A C 1
ATOM 766 O O . ALA A 1 101 ? 2.816 -2.505 -17.412 1.00 84.31 101 ALA A O 1
ATOM 767 N N . SER A 1 102 ? 2.745 -2.771 -19.643 1.00 83.69 102 SER A N 1
ATOM 768 C CA . SER A 1 102 ? 1.288 -2.953 -19.743 1.00 83.69 102 SER A CA 1
ATOM 769 C C . SER A 1 102 ? 0.461 -1.747 -19.277 1.00 83.69 102 SER A C 1
ATOM 771 O O . SER A 1 102 ? -0.695 -1.911 -18.878 1.00 83.69 102 SER A O 1
ATOM 773 N N . ASP A 1 103 ? 1.076 -0.560 -19.273 1.00 82.81 103 ASP A N 1
ATOM 774 C CA . ASP A 1 103 ? 0.526 0.709 -18.780 1.00 82.81 103 ASP A CA 1
ATOM 775 C C . ASP A 1 103 ? -0.103 0.599 -17.378 1.00 82.81 103 ASP A C 1
ATOM 777 O O . ASP A 1 103 ? -1.054 1.302 -17.021 1.00 82.81 103 ASP A O 1
ATOM 781 N N . ALA A 1 104 ? 0.439 -0.303 -16.553 1.00 85.88 104 ALA A N 1
ATOM 782 C CA . ALA A 1 104 ? 0.013 -0.458 -15.176 1.00 85.88 104 ALA A CA 1
ATOM 783 C C . ALA A 1 104 ? 0.325 0.818 -14.382 1.00 85.88 104 ALA A C 1
ATOM 785 O O . ALA A 1 104 ? 1.398 1.408 -14.497 1.00 85.88 104 ALA A O 1
ATOM 786 N N . SER A 1 105 ? -0.625 1.246 -13.554 1.00 86.69 105 SER A N 1
ATOM 787 C CA . SER A 1 105 ? -0.520 2.481 -12.774 1.00 86.69 105 SER A CA 1
ATOM 788 C C . SER A 1 105 ? -0.853 2.208 -11.308 1.00 86.69 105 SER A C 1
ATOM 790 O O . SER A 1 105 ? -1.956 2.554 -10.872 1.00 86.69 105 SER A O 1
ATOM 792 N N . PRO A 1 106 ? 0.058 1.573 -10.545 1.00 92.88 106 PRO A N 1
ATOM 793 C CA . PRO A 1 106 ? -0.168 1.309 -9.136 1.00 92.88 106 PRO A CA 1
ATOM 794 C C . PRO A 1 106 ? -0.235 2.611 -8.334 1.00 92.88 106 PRO A C 1
ATOM 796 O O . PRO A 1 106 ? 0.443 3.598 -8.641 1.00 92.88 106 PRO A O 1
ATOM 799 N N . ARG A 1 107 ? -1.091 2.641 -7.311 1.00 93.56 107 ARG A N 1
ATOM 800 C CA . ARG A 1 107 ? -1.455 3.873 -6.589 1.00 93.56 107 ARG A CA 1
ATOM 801 C C . ARG A 1 107 ? -1.540 3.641 -5.095 1.00 93.56 107 ARG A C 1
ATOM 803 O O . ARG A 1 107 ? -1.979 2.584 -4.645 1.00 93.56 107 ARG A O 1
ATOM 810 N N . VAL A 1 108 ? -1.226 4.683 -4.333 1.00 95.19 108 VAL A N 1
ATOM 811 C CA . VAL A 1 108 ? -1.633 4.759 -2.929 1.00 95.19 108 VAL A CA 1
ATOM 812 C C . VAL A 1 108 ? -3.063 5.286 -2.890 1.00 95.19 108 VAL A C 1
ATOM 814 O O . VAL A 1 108 ? -3.327 6.421 -3.293 1.00 95.19 108 VAL A O 1
ATOM 817 N N . LEU A 1 109 ? -3.991 4.451 -2.428 1.00 94.88 109 LEU A N 1
ATOM 818 C CA . LEU A 1 109 ? -5.384 4.847 -2.222 1.00 94.88 109 LEU A CA 1
ATOM 819 C C . LEU A 1 109 ? -5.589 5.381 -0.803 1.00 94.88 109 LEU A C 1
ATOM 821 O O . LEU A 1 109 ? -6.369 6.304 -0.600 1.00 94.88 109 LEU A O 1
ATOM 825 N N . TRP A 1 110 ? -4.885 4.819 0.179 1.00 96.25 110 TRP A N 1
ATOM 826 C CA . TRP A 1 110 ? -4.908 5.290 1.560 1.00 96.25 110 TRP A CA 1
ATOM 827 C C . TRP A 1 110 ? -3.715 4.734 2.347 1.00 96.25 110 TRP A C 1
ATOM 829 O O . TRP A 1 110 ? -3.223 3.643 2.047 1.00 96.25 110 TRP A O 1
ATOM 839 N N . ALA A 1 111 ? -3.273 5.477 3.359 1.00 97.31 111 ALA A N 1
ATOM 840 C CA . ALA A 1 111 ? -2.308 5.026 4.354 1.00 97.31 111 ALA A CA 1
ATOM 841 C C . ALA A 1 111 ? -2.671 5.580 5.739 1.00 97.31 111 ALA A C 1
ATOM 843 O O . ALA A 1 111 ? -3.065 6.748 5.860 1.00 97.31 111 ALA A O 1
ATOM 844 N N . GLY A 1 112 ? -2.501 4.766 6.778 1.00 97.06 112 GLY A N 1
ATOM 845 C CA . GLY A 1 112 ? -2.851 5.132 8.148 1.00 97.06 112 GLY A CA 1
ATOM 846 C C . GLY A 1 112 ? -2.790 3.947 9.100 1.00 97.06 112 GLY A C 1
ATOM 847 O O . GLY A 1 112 ? -2.039 3.015 8.855 1.00 97.06 112 GLY A O 1
ATOM 848 N N . ASP A 1 113 ? -3.588 3.986 10.160 1.00 97.56 113 ASP A N 1
ATOM 849 C CA . ASP A 1 113 ? -3.724 2.904 11.143 1.00 97.56 113 ASP A CA 1
ATOM 850 C C . ASP A 1 113 ? -5.213 2.543 11.259 1.00 97.56 113 ASP A C 1
ATOM 852 O O . ASP A 1 113 ? -6.011 3.278 11.856 1.00 97.56 113 ASP A O 1
ATOM 856 N N . LEU A 1 114 ? -5.612 1.471 10.566 1.00 96.94 114 LEU A N 1
ATOM 857 C CA . LEU A 1 114 ? -7.013 1.095 10.380 1.00 96.94 114 LEU A CA 1
ATOM 858 C C . LEU A 1 114 ? -7.535 0.296 11.576 1.00 96.94 114 LEU A C 1
ATOM 860 O O . LEU A 1 114 ? -8.716 0.413 11.922 1.00 96.94 114 LEU A O 1
ATOM 864 N N . ASP A 1 115 ? -6.681 -0.525 12.183 1.00 96.69 115 ASP A N 1
ATOM 865 C CA . ASP A 1 115 ? -7.037 -1.391 13.307 1.00 96.69 115 ASP A CA 1
ATOM 866 C C . ASP A 1 115 ? -6.588 -0.878 14.683 1.00 96.69 115 ASP A C 1
ATOM 868 O O . ASP A 1 115 ? -7.011 -1.432 15.702 1.00 96.69 115 ASP A O 1
ATOM 872 N N . ARG A 1 116 ? -5.914 0.277 14.712 1.00 96.56 116 ARG A N 1
ATOM 873 C CA . ARG A 1 116 ? -5.489 1.022 15.905 1.00 96.56 116 ARG A CA 1
ATOM 874 C C . ARG A 1 116 ? -4.399 0.306 16.693 1.00 96.56 116 ARG A C 1
ATOM 876 O O . ARG A 1 116 ? -4.410 0.337 17.927 1.00 96.56 116 ARG A O 1
ATOM 883 N N . ASP A 1 117 ? -3.489 -0.363 15.995 1.00 95.62 117 ASP A N 1
ATOM 884 C CA . ASP A 1 117 ? -2.351 -1.051 16.603 1.00 95.62 117 ASP A CA 1
ATOM 885 C C . ASP A 1 117 ? -1.066 -0.199 16.658 1.00 95.62 117 ASP A C 1
ATOM 887 O O . ASP A 1 117 ? -0.050 -0.654 17.197 1.00 95.62 117 ASP A O 1
ATOM 891 N N . GLY A 1 118 ? -1.121 1.039 16.154 1.00 95.94 118 GLY A N 1
ATOM 892 C CA . GLY A 1 118 ? -0.011 1.988 16.103 1.00 95.94 118 GLY A CA 1
ATOM 893 C C . GLY A 1 118 ? 0.966 1.749 14.951 1.00 95.94 118 GLY A C 1
ATOM 894 O O . GLY A 1 118 ? 2.068 2.300 14.969 1.00 95.94 118 GLY A O 1
ATOM 895 N N . ARG A 1 119 ? 0.627 0.904 13.970 1.00 97.00 119 ARG A N 1
ATOM 896 C CA . ARG A 1 119 ? 1.492 0.574 12.829 1.00 97.00 119 ARG A CA 1
ATOM 897 C C . ARG A 1 119 ? 0.812 0.871 11.499 1.00 97.00 119 ARG A C 1
ATOM 899 O O . ARG A 1 119 ? -0.400 0.996 11.384 1.00 97.00 119 ARG A O 1
ATOM 906 N N . LEU A 1 120 ? 1.646 1.016 10.470 1.00 98.31 120 LEU A N 1
ATOM 907 C CA . LEU A 1 120 ? 1.191 1.403 9.141 1.00 98.31 120 LEU A CA 1
ATOM 908 C C 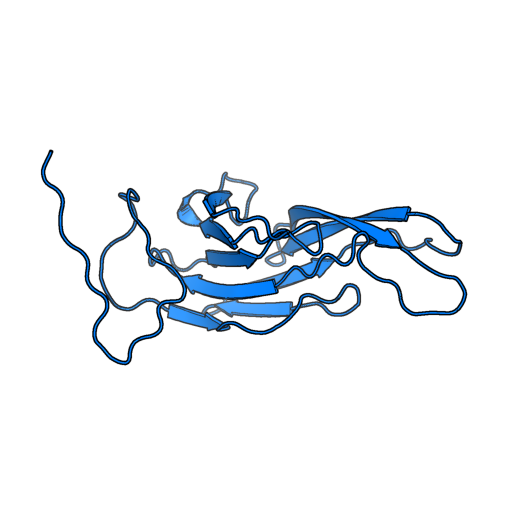. LEU A 1 120 ? 0.384 0.300 8.452 1.00 98.31 120 LEU A C 1
ATOM 910 O O . LEU A 1 120 ? 0.931 -0.726 8.044 1.00 98.31 120 LEU A O 1
ATOM 914 N N . ASP A 1 121 ? -0.877 0.606 8.192 1.00 98.12 121 ASP A N 1
ATOM 915 C CA . ASP A 1 121 ? -1.752 -0.083 7.260 1.00 98.12 121 ASP A CA 1
ATOM 916 C C . ASP A 1 121 ? -1.823 0.667 5.924 1.00 98.12 121 ASP A C 1
ATOM 918 O O . ASP A 1 121 ? -1.667 1.891 5.838 1.00 98.12 121 ASP A O 1
ATOM 922 N N . LEU A 1 122 ? -2.085 -0.078 4.850 1.00 97.69 122 LEU A N 1
ATOM 923 C CA . LEU A 1 122 ? -2.102 0.457 3.493 1.00 97.69 122 LEU A CA 1
ATOM 924 C C . LEU A 1 122 ? -3.312 -0.041 2.711 1.00 97.69 122 LEU A C 1
ATOM 926 O O . LEU A 1 122 ? -3.665 -1.218 2.752 1.00 97.69 122 LEU A O 1
ATOM 930 N N . LEU A 1 123 ? -3.883 0.844 1.902 1.00 97.06 123 LEU A N 1
ATOM 931 C CA . LEU A 1 123 ? -4.737 0.475 0.784 1.00 97.06 123 LEU A CA 1
ATOM 932 C C . LEU A 1 123 ? -4.031 0.907 -0.500 1.00 97.06 123 LEU A C 1
ATOM 934 O O . LEU A 1 123 ? -3.884 2.102 -0.771 1.00 97.06 123 LEU A O 1
ATOM 938 N N . LEU A 1 124 ? -3.591 -0.069 -1.286 1.00 96.38 124 LEU A N 1
ATOM 939 C CA . LEU A 1 124 ? -2.886 0.161 -2.545 1.00 96.38 124 LEU A CA 1
ATOM 940 C C . LEU A 1 124 ? -3.716 -0.374 -3.705 1.00 96.38 124 LEU A C 1
ATOM 942 O O . LEU A 1 124 ? -4.243 -1.479 -3.612 1.00 96.38 124 LEU A O 1
ATOM 946 N N . ASP A 1 125 ? -3.793 0.358 -4.813 1.00 94.44 125 ASP A N 1
ATOM 947 C CA . ASP A 1 125 ? -4.141 -0.273 -6.084 1.00 94.44 125 ASP A CA 1
ATOM 948 C C . ASP A 1 125 ? -2.871 -0.926 -6.629 1.00 94.44 125 ASP A C 1
ATOM 950 O O . ASP A 1 125 ? -1.953 -0.230 -7.063 1.00 94.44 125 ASP A O 1
ATOM 954 N N . LEU A 1 126 ? -2.800 -2.257 -6.545 1.00 94.12 126 LEU A N 1
ATOM 955 C CA . LEU A 1 126 ? -1.683 -3.058 -7.053 1.00 94.12 126 LEU A CA 1
ATOM 956 C C . LEU A 1 126 ? -1.989 -3.607 -8.452 1.00 94.12 126 LEU A C 1
ATOM 958 O O . LEU A 1 126 ? -1.705 -4.767 -8.754 1.00 94.12 126 LEU A O 1
ATOM 962 N N . THR A 1 127 ? -2.654 -2.802 -9.283 1.00 90.81 127 THR A N 1
ATOM 963 C CA . THR A 1 127 ? -2.921 -3.154 -10.675 1.00 90.81 127 THR A CA 1
ATOM 964 C C . THR A 1 127 ? -1.633 -3.423 -11.438 1.00 90.81 127 THR A C 1
ATOM 966 O O . THR A 1 127 ? -0.695 -2.639 -11.371 1.00 90.81 127 THR A O 1
ATOM 969 N N . THR A 1 128 ? -1.614 -4.505 -12.211 1.00 86.56 128 THR A N 1
ATOM 970 C CA . THR A 1 128 ? -0.485 -4.904 -13.059 1.00 86.56 128 THR A CA 1
ATOM 971 C C . THR A 1 128 ? -0.764 -4.699 -14.550 1.00 86.56 128 THR A C 1
ATOM 973 O O . THR A 1 128 ? 0.041 -5.121 -15.374 1.00 86.56 128 THR A O 1
ATOM 976 N N . HIS A 1 129 ? -1.909 -4.110 -14.919 1.00 86.56 129 HIS A N 1
ATOM 977 C CA . HIS A 1 129 ? -2.312 -3.942 -16.319 1.00 86.56 129 HIS A CA 1
ATOM 978 C C . HIS A 1 129 ? -3.336 -2.805 -16.481 1.00 86.56 129 HIS A C 1
ATOM 980 O O . HIS A 1 129 ? -4.161 -2.591 -15.595 1.00 86.56 129 HIS A O 1
ATOM 986 N N . TYR A 1 130 ? -3.334 -2.109 -17.621 1.00 82.56 130 TYR A N 1
ATOM 987 C CA . TYR A 1 130 ? -4.135 -0.892 -17.850 1.00 82.56 130 TYR A CA 1
ATOM 988 C C . TYR A 1 130 ? -5.648 -1.044 -17.651 1.00 82.56 130 TYR A C 1
ATOM 990 O O . TYR A 1 130 ? -6.327 -0.095 -17.269 1.00 82.56 130 TYR A O 1
ATOM 998 N N . ASN A 1 131 ? -6.188 -2.232 -17.913 1.00 83.75 131 ASN A N 1
ATOM 999 C CA . ASN A 1 131 ? -7.609 -2.532 -17.769 1.00 83.75 131 ASN A CA 1
ATOM 1000 C C . ASN A 1 131 ? -7.922 -3.315 -16.490 1.00 83.75 131 ASN A C 1
ATOM 1002 O O . ASN A 1 131 ? -8.997 -3.893 -16.385 1.00 83.75 131 ASN A O 1
ATOM 1006 N N . VAL A 1 132 ? -7.004 -3.375 -15.529 1.00 88.06 132 VAL A N 1
ATOM 1007 C CA . VAL A 1 132 ? -7.215 -4.028 -14.234 1.00 88.06 132 VAL A CA 1
ATOM 1008 C C . VAL A 1 132 ? -7.195 -2.959 -13.146 1.00 88.06 132 VAL A C 1
ATOM 1010 O O . VAL A 1 132 ? -6.396 -2.029 -13.192 1.00 88.06 132 VAL A O 1
ATOM 1013 N N . SER A 1 133 ? -8.043 -3.104 -12.134 1.00 89.44 133 SER A N 1
ATOM 1014 C CA . SER A 1 133 ? -7.872 -2.432 -10.843 1.00 89.44 133 SER A CA 1
ATOM 1015 C C . SER A 1 133 ? -7.823 -3.506 -9.762 1.00 89.44 133 SER A C 1
ATOM 1017 O O . SER A 1 133 ? -8.610 -4.458 -9.782 1.00 89.44 133 SER A O 1
ATOM 1019 N N . ALA A 1 134 ? -6.849 -3.404 -8.861 1.00 94.06 134 ALA A N 1
ATOM 1020 C CA . ALA A 1 134 ? -6.644 -4.351 -7.772 1.00 94.06 134 ALA A CA 1
ATOM 1021 C C . ALA A 1 134 ? -6.407 -3.661 -6.410 1.00 94.06 134 ALA A C 1
ATOM 1023 O O . ALA A 1 134 ? -5.361 -3.893 -5.786 1.00 94.06 134 ALA A O 1
ATOM 1024 N N . PRO A 1 135 ? -7.370 -2.857 -5.902 1.00 95.06 135 PRO A N 1
ATOM 1025 C CA . PRO A 1 135 ? -7.385 -2.390 -4.525 1.00 95.06 135 PRO A CA 1
ATOM 1026 C C . PRO A 1 135 ? -7.127 -3.535 -3.550 1.00 95.06 135 PRO A C 1
ATOM 1028 O O . PRO A 1 135 ? -7.890 -4.498 -3.457 1.00 95.06 135 PRO A O 1
ATOM 1031 N N . THR A 1 136 ? -6.025 -3.419 -2.829 1.00 97.19 136 THR A N 1
ATOM 1032 C CA . THR A 1 136 ? -5.502 -4.413 -1.907 1.00 97.19 136 THR A CA 1
ATOM 1033 C C . THR A 1 136 ? -5.323 -3.746 -0.557 1.00 97.19 136 THR A C 1
ATOM 1035 O O . THR A 1 136 ? -4.545 -2.801 -0.423 1.00 97.19 136 THR A O 1
ATOM 1038 N N . LEU A 1 137 ? -6.061 -4.230 0.441 1.00 97.50 137 LEU A N 1
ATOM 1039 C CA . LEU A 1 137 ? -5.882 -3.837 1.832 1.00 97.50 137 LEU A CA 1
ATOM 1040 C C . LEU A 1 137 ? -4.739 -4.663 2.417 1.00 97.50 137 LEU A C 1
ATOM 1042 O O . LEU A 1 137 ? -4.813 -5.894 2.418 1.00 97.50 137 LEU A O 1
ATOM 1046 N N . LEU A 1 138 ? -3.712 -3.999 2.932 1.00 98.25 138 LEU A N 1
ATOM 1047 C CA . LEU A 1 138 ? -2.605 -4.607 3.654 1.00 98.25 138 LEU A CA 1
ATOM 1048 C C . LEU A 1 138 ? -2.652 -4.147 5.113 1.00 98.25 138 LEU A C 1
ATOM 1050 O O . LEU A 1 138 ? -2.606 -2.948 5.371 1.00 98.25 138 LEU A O 1
ATOM 1054 N N . LEU A 1 139 ? -2.737 -5.104 6.040 1.00 98.06 139 LEU A N 1
ATOM 1055 C CA . LEU A 1 139 ? -2.776 -4.837 7.479 1.00 98.06 139 LEU A CA 1
ATOM 1056 C C . LEU A 1 139 ? -1.466 -5.238 8.146 1.00 98.06 139 LEU A C 1
ATOM 1058 O O . LEU A 1 139 ? -0.928 -6.323 7.885 1.00 98.06 139 LEU A O 1
ATOM 1062 N N . SER A 1 140 ? -0.988 -4.383 9.033 1.00 97.69 140 SER A N 1
ATOM 1063 C CA . SER A 1 140 ? 0.199 -4.579 9.855 1.00 97.69 140 SER A CA 1
ATOM 1064 C C . SER A 1 140 ? -0.031 -5.602 10.972 1.00 97.69 140 SER A C 1
ATOM 1066 O O . SER A 1 140 ? 0.803 -6.488 11.168 1.00 97.69 140 SER A O 1
ATOM 1068 N N . SER A 1 141 ? -1.202 -5.608 11.616 1.00 96.44 141 SER A N 1
ATOM 1069 C CA . SER A 1 141 ? -1.567 -6.602 12.642 1.00 96.44 141 SER A CA 1
ATOM 1070 C C . SER A 1 141 ? -1.593 -8.050 12.150 1.00 96.44 141 SER A C 1
ATOM 1072 O O . SER A 1 141 ? -1.433 -8.990 12.932 1.00 96.44 141 SER A O 1
ATOM 1074 N N . MET A 1 142 ? -1.762 -8.249 10.842 1.00 96.25 142 MET A N 1
ATOM 1075 C CA . MET A 1 142 ? -1.752 -9.564 10.201 1.00 96.25 142 MET A CA 1
ATOM 1076 C C . MET A 1 142 ? -0.363 -9.969 9.682 1.00 96.25 142 MET A C 1
ATOM 1078 O O . MET A 1 142 ? -0.208 -11.061 9.117 1.00 96.25 142 MET A O 1
ATOM 1082 N N . ALA A 1 143 ? 0.643 -9.104 9.827 1.00 96.56 143 ALA A N 1
ATOM 1083 C CA . ALA A 1 143 ? 1.993 -9.360 9.358 1.00 96.56 143 ALA A CA 1
ATOM 1084 C C . ALA A 1 143 ? 2.686 -10.460 10.179 1.00 96.56 143 ALA A C 1
ATOM 1086 O O . ALA A 1 143 ? 2.551 -10.566 11.398 1.00 96.56 143 ALA A O 1
ATOM 1087 N N . GLY A 1 144 ? 3.472 -11.300 9.499 1.00 93.44 144 GLY A N 1
ATOM 1088 C CA . GLY A 1 144 ? 4.389 -12.220 10.176 1.00 93.44 144 GLY A CA 1
ATOM 1089 C C . GLY A 1 144 ? 5.577 -11.475 10.798 1.00 93.44 144 GLY A C 1
ATOM 1090 O O . GLY A 1 144 ? 5.869 -10.348 10.416 1.00 93.44 144 GLY A O 1
ATOM 1091 N N . LYS A 1 145 ? 6.329 -12.129 11.698 1.00 90.12 145 LYS A N 1
ATOM 1092 C CA . LYS A 1 145 ? 7.453 -11.523 12.456 1.00 90.12 145 LYS A CA 1
ATOM 1093 C C . LYS A 1 145 ? 8.441 -10.701 11.601 1.00 90.12 145 LYS A C 1
ATOM 1095 O O . LYS A 1 145 ? 8.923 -9.662 12.050 1.00 90.12 145 LYS A O 1
ATOM 1100 N N . SER A 1 146 ? 8.709 -11.146 10.373 1.00 92.06 146 SER A N 1
ATOM 1101 C CA . SER A 1 146 ? 9.670 -10.533 9.438 1.00 92.06 146 SER A CA 1
ATOM 1102 C C . SER A 1 146 ? 9.016 -9.716 8.317 1.00 92.06 146 SER A C 1
ATOM 1104 O O . SER A 1 146 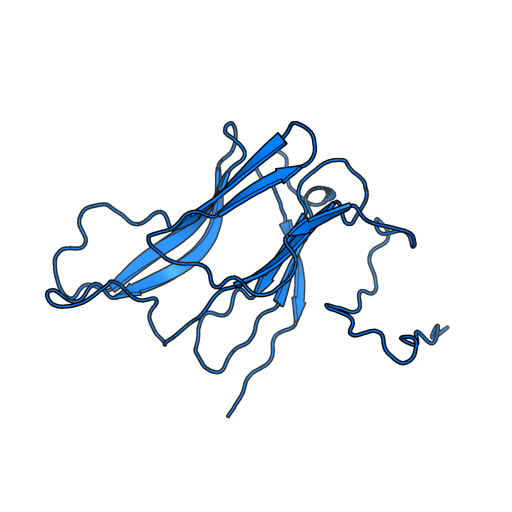? 9.655 -9.442 7.306 1.00 92.06 146 SER A O 1
ATOM 1106 N N . LYS A 1 147 ? 7.733 -9.376 8.449 1.00 97.62 147 LYS A N 1
ATOM 1107 C CA . LYS A 1 147 ? 6.981 -8.563 7.491 1.00 97.62 147 LYS A CA 1
ATOM 1108 C C . LYS A 1 147 ? 6.446 -7.318 8.200 1.00 97.62 147 LYS A C 1
ATOM 1110 O O . LYS A 1 147 ? 6.325 -7.304 9.423 1.00 97.62 147 LYS A O 1
ATOM 1115 N N . LEU A 1 148 ? 6.191 -6.278 7.422 1.00 98.38 148 LEU A N 1
ATOM 1116 C CA . LEU A 1 148 ? 5.588 -5.024 7.864 1.00 98.38 148 LEU A CA 1
ATOM 1117 C C . LEU A 1 148 ? 4.070 -5.085 7.747 1.00 98.38 148 LEU A C 1
ATOM 1119 O O . LEU A 1 148 ? 3.372 -4.672 8.659 1.00 98.38 148 LEU A O 1
ATOM 1123 N N . VAL A 1 149 ? 3.574 -5.663 6.652 1.00 98.44 149 VAL A N 1
ATOM 1124 C CA . VAL A 1 149 ? 2.142 -5.789 6.365 1.00 98.44 149 VAL A CA 1
ATOM 1125 C C . VAL A 1 149 ? 1.829 -7.131 5.707 1.00 98.44 149 VAL A C 1
ATOM 1127 O O . VAL A 1 149 ? 2.706 -7.793 5.138 1.00 98.44 149 VAL A O 1
ATOM 1130 N N . ARG A 1 150 ? 0.560 -7.540 5.737 1.00 97.62 150 ARG A N 1
ATOM 1131 C CA . ARG A 1 150 ? 0.048 -8.703 5.003 1.00 97.62 150 ARG A CA 1
ATOM 1132 C C . ARG A 1 150 ? -1.216 -8.333 4.220 1.00 97.62 150 ARG A C 1
ATOM 1134 O O . ARG A 1 150 ? -2.085 -7.683 4.795 1.00 97.62 150 ARG A O 1
ATOM 1141 N N . PRO A 1 151 ? -1.376 -8.794 2.961 1.00 97.38 151 PRO A N 1
ATOM 1142 C CA . PRO A 1 151 ? -2.640 -8.663 2.243 1.00 97.38 151 PRO A CA 1
ATOM 1143 C C . PRO A 1 151 ? -3.788 -9.310 3.029 1.00 97.38 151 PRO A C 1
ATOM 1145 O O . PRO A 1 151 ? -3.760 -10.508 3.323 1.00 97.38 151 PRO A O 1
ATOM 1148 N N . ALA A 1 152 ? -4.779 -8.497 3.374 1.00 96.81 152 ALA A N 1
ATOM 1149 C CA . ALA A 1 152 ? -5.945 -8.860 4.170 1.00 96.81 152 ALA A CA 1
ATOM 1150 C C . ALA A 1 152 ? -7.208 -8.998 3.303 1.00 96.81 152 ALA A C 1
ATOM 1152 O O . ALA A 1 152 ? -8.043 -9.863 3.560 1.00 96.81 152 ALA A O 1
ATOM 1153 N N . ALA A 1 153 ? -7.332 -8.183 2.251 1.00 95.94 153 ALA A N 1
ATOM 1154 C CA . ALA A 1 153 ? -8.372 -8.293 1.228 1.00 95.9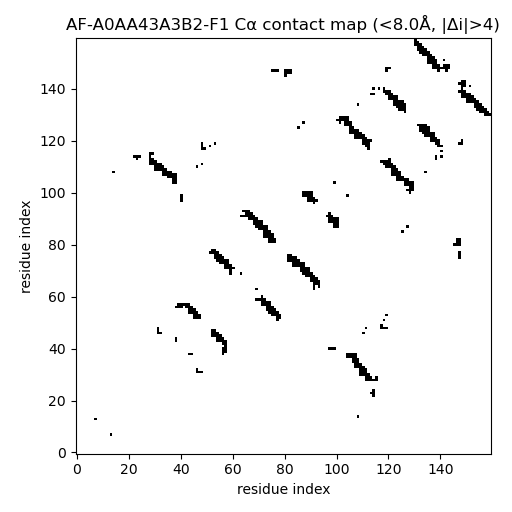4 153 ALA A CA 1
ATOM 1155 C C . ALA A 1 153 ? -7.890 -7.733 -0.110 1.00 95.94 153 ALA A C 1
ATOM 1157 O O . ALA A 1 153 ? -7.021 -6.866 -0.151 1.00 95.94 153 ALA A O 1
ATOM 1158 N N . ILE A 1 154 ? -8.496 -8.214 -1.196 1.00 95.38 154 ILE A N 1
ATOM 1159 C CA . ILE A 1 154 ? -8.286 -7.705 -2.551 1.00 95.38 154 ILE A CA 1
ATOM 1160 C C . ILE A 1 154 ? -9.651 -7.603 -3.232 1.00 95.38 154 ILE A C 1
ATOM 1162 O O . ILE A 1 154 ? -10.431 -8.556 -3.194 1.00 95.38 154 ILE A O 1
ATOM 1166 N N . PHE A 1 155 ? -9.923 -6.474 -3.879 1.00 94.38 155 PHE A N 1
ATOM 1167 C CA . PHE A 1 155 ? -11.051 -6.304 -4.788 1.00 94.38 155 PHE A CA 1
ATOM 1168 C C . PHE A 1 155 ? -10.505 -6.133 -6.204 1.00 94.38 155 PHE A C 1
ATOM 1170 O O . PHE A 1 155 ? -9.869 -5.129 -6.493 1.00 94.38 155 PHE A O 1
ATOM 1177 N N . ARG A 1 156 ? -10.699 -7.133 -7.074 1.00 92.81 156 ARG A N 1
ATOM 1178 C CA . ARG A 1 156 ? -10.234 -7.076 -8.467 1.00 92.81 156 ARG A CA 1
ATOM 1179 C C . ARG A 1 156 ? -11.383 -6.775 -9.410 1.00 92.81 156 ARG A C 1
ATOM 1181 O O . ARG A 1 156 ? -12.396 -7.471 -9.383 1.00 92.81 156 ARG A O 1
ATOM 1188 N N . THR A 1 157 ? -11.180 -5.801 -10.284 1.00 90.81 157 THR A N 1
ATOM 1189 C CA . THR A 1 157 ? -12.066 -5.506 -11.410 1.00 90.81 157 THR A CA 1
ATOM 1190 C C . THR A 1 157 ? -11.262 -5.463 -12.703 1.00 90.81 157 THR A C 1
ATOM 1192 O O . THR A 1 157 ? -10.060 -5.199 -12.701 1.00 90.81 157 THR A O 1
ATOM 1195 N N . THR A 1 158 ? -11.931 -5.776 -13.810 1.00 89.12 158 THR A N 1
ATOM 1196 C CA . THR A 1 158 ? -11.371 -5.693 -15.163 1.00 89.12 158 THR A CA 1
ATOM 1197 C C . THR A 1 158 ? -12.293 -4.837 -16.024 1.00 89.12 158 THR A C 1
ATOM 1199 O O . THR A 1 158 ? -13.514 -4.933 -15.900 1.00 89.12 158 THR A O 1
ATOM 1202 N N . GLY A 1 159 ? -11.707 -3.975 -16.847 1.00 79.00 159 GLY A N 1
ATOM 1203 C CA . GLY A 1 159 ? -12.371 -3.216 -17.901 1.00 79.00 159 GLY A CA 1
ATOM 1204 C C . GLY A 1 159 ? -12.173 -3.878 -19.265 1.00 79.00 159 GLY A C 1
ATOM 1205 O O . GLY A 1 159 ? -11.220 -4.639 -19.465 1.00 79.00 159 GLY A O 1
ATOM 1206 N N . CYS A 1 160 ? -13.084 -3.591 -20.191 1.00 62.19 160 CYS A N 1
ATOM 1207 C CA . CYS A 1 160 ? -13.019 -4.024 -21.586 1.00 62.19 160 CYS A CA 1
ATOM 1208 C C . CYS A 1 160 ? -12.596 -2.866 -22.486 1.00 62.19 160 CYS A C 1
ATOM 1210 O O . CYS A 1 160 ? -13.064 -1.735 -22.223 1.00 62.19 160 CYS A O 1
#

Sequence (160 aa):
KTGKKVSVPEGFEPLVLLRGFSQLSPGPVLTIASPGESLNIMRSKSFLLDESSYLLEFKCAAELIGQELADCPLQLSDGNKIQALQDYPIYHPSTSKATIASDASPRVLWAGDLDRDGRLDLLLDLTTHYNVSAPTLLLSSMAGKSKLVRPAAIFRTTGC

Solvent-accessible surface area (backbone atoms only — not comparable to full-atom values): 9631 Å² total; per-residue (Å²): 136,86,81,77,87,83,80,78,61,89,95,61,84,74,93,75,89,87,81,92,58,88,74,54,67,93,74,92,61,56,74,72,43,71,62,76,51,68,66,41,74,91,48,68,46,76,45,67,54,89,93,47,54,35,43,38,32,48,57,60,75,93,77,72,81,42,88,48,76,42,74,23,33,35,28,43,30,55,90,83,52,70,34,77,77,50,75,38,51,30,36,26,49,88,88,55,77,69,40,50,40,65,64,27,72,30,27,45,47,32,32,27,22,74,64,71,82,82,48,68,20,38,31,30,28,66,22,74,29,66,48,41,46,27,44,29,36,27,33,28,91,68,27,55,98,85,43,66,49,27,84,75,47,74,52,74,49,74,63,133

Foldseek 3Di:
DDDDDDDDDPPDDDLDDDDDDPLFDDDDFFFFDAWDDWADQPDWDWTDQPPWIKIWHWDDDPPPQDQDWDWTFGWMDRPVAIDGDDTFTWGDDNPDDIATPQNFTKIFRTWGARSPPSAIWTFIQPGRHPFKTKGWTWHQVPDDPRDRTDGPDIDMDGDD

Secondary structure (DSSP, 8-state):
-------PPTT---S----S-SS--SS--EEEE-S-EEPBTTB-EEEEETTEEEEEEE---TT--SS-EEEEEEEEE-SS-EEEEEEEEEE--TTS--EEGGG---EEEEEEESSSSSS-EEEEE---STTEE-EEEEESTT--TT-S-EEEEE--EE--

pLDDT: mean 87.77, std 11.13, range [49.34, 98.44]